Protein AF-U6MN93-F1 (afdb_monomer_lite)

Radius of gyration: 29.18 Å; chains: 1; bounding box: 51×75×76 Å

Sequence (166 aa):
MSLQAGSTQPPTLLTEADLIDKMDKGYQHVGRLCNADLSRPDLRASMERDMTLIARGVERKEDVIQRHVGTVAEVFRLLRVHIALLDEQLQRIFPPPAASDAESRVLQSNFCVCAKCGSSMDLMDTGGGAQGNSSRRGRSNARHGSADASGDPGTDRFLVSSTQQA

Structure (mmCIF, N/CA/C/O backbone):
data_AF-U6MN93-F1
#
_entry.id   AF-U6MN93-F1
#
loop_
_atom_site.group_PDB
_atom_site.id
_atom_site.type_symbol
_atom_site.label_atom_id
_atom_site.label_alt_id
_atom_site.label_comp_id
_atom_site.label_asym_id
_atom_site.label_entity_id
_atom_site.label_seq_id
_atom_site.pdbx_PDB_ins_code
_atom_site.Cartn_x
_atom_site.Cartn_y
_atom_site.Cartn_z
_atom_site.occupancy
_atom_site.B_iso_or_equiv
_atom_site.auth_seq_id
_atom_site.auth_comp_id
_atom_site.auth_asym_id
_atom_site.auth_atom_id
_atom_site.pdbx_PDB_model_num
ATOM 1 N N . MET A 1 1 ? 8.208 -41.655 -40.676 1.00 46.25 1 MET A N 1
ATOM 2 C CA . MET A 1 1 ? 8.574 -40.790 -39.534 1.00 46.25 1 MET A CA 1
ATOM 3 C C . MET A 1 1 ? 8.400 -39.347 -39.982 1.00 46.25 1 MET A C 1
ATOM 5 O O . MET A 1 1 ? 9.166 -38.906 -40.826 1.00 46.25 1 MET A O 1
ATOM 9 N N . SER A 1 2 ? 7.350 -38.654 -39.535 1.00 55.97 2 SER A N 1
ATOM 10 C CA . SER A 1 2 ? 7.134 -37.238 -39.868 1.00 55.97 2 SER A CA 1
ATOM 11 C C . SER A 1 2 ? 7.814 -36.357 -38.822 1.00 55.97 2 SER A C 1
ATOM 13 O O . SER A 1 2 ? 7.479 -36.443 -37.643 1.00 55.97 2 SER A O 1
ATOM 15 N N . LEU A 1 3 ? 8.758 -35.516 -39.246 1.00 53.84 3 LEU A N 1
ATOM 16 C CA . LEU A 1 3 ? 9.344 -34.476 -38.402 1.00 53.84 3 LEU A CA 1
ATOM 17 C C . LEU A 1 3 ? 8.314 -33.351 -38.242 1.00 53.84 3 LEU A C 1
ATOM 19 O O . LEU A 1 3 ? 8.064 -32.605 -39.187 1.00 53.84 3 LEU A O 1
ATOM 23 N N . GLN A 1 4 ? 7.679 -33.259 -37.073 1.00 65.19 4 GLN A N 1
ATOM 24 C CA . GLN A 1 4 ? 6.837 -32.110 -36.743 1.00 65.19 4 GLN A CA 1
ATOM 25 C C . GLN A 1 4 ? 7.726 -30.941 -36.324 1.00 65.19 4 GLN A C 1
ATOM 27 O O . GLN A 1 4 ? 8.485 -31.034 -35.361 1.00 65.19 4 GLN A O 1
ATOM 32 N N . ALA A 1 5 ? 7.626 -29.838 -37.061 1.00 65.56 5 ALA A N 1
ATOM 33 C CA . ALA A 1 5 ? 8.239 -28.578 -36.679 1.00 65.56 5 ALA A CA 1
ATOM 34 C C . ALA A 1 5 ? 7.483 -27.999 -35.472 1.00 65.56 5 ALA A C 1
ATOM 36 O O . ALA A 1 5 ? 6.295 -27.690 -35.568 1.00 65.56 5 ALA A O 1
ATOM 37 N N . GLY A 1 6 ? 8.162 -27.874 -34.331 1.00 68.31 6 GLY A N 1
ATOM 38 C CA . GLY A 1 6 ? 7.654 -27.131 -33.181 1.00 68.31 6 GLY A CA 1
ATOM 39 C C . GLY A 1 6 ? 7.826 -25.633 -33.413 1.00 68.31 6 GLY A C 1
ATOM 40 O O . GLY A 1 6 ? 8.910 -25.185 -33.780 1.00 68.31 6 GLY A O 1
ATOM 41 N N . SER A 1 7 ? 6.763 -24.859 -33.212 1.00 69.88 7 SER A N 1
ATOM 42 C CA . SER A 1 7 ? 6.823 -23.397 -33.196 1.00 69.88 7 SER A CA 1
ATOM 43 C C . SER A 1 7 ? 6.909 -22.913 -31.749 1.00 69.88 7 SER A C 1
ATOM 45 O O . SER A 1 7 ? 6.236 -23.454 -30.872 1.00 69.88 7 SER A O 1
ATOM 47 N N . THR A 1 8 ? 7.734 -21.899 -31.489 1.00 75.31 8 THR A N 1
ATOM 48 C CA . THR A 1 8 ? 7.758 -21.195 -30.204 1.00 75.31 8 THR A CA 1
ATOM 49 C C . THR A 1 8 ? 6.691 -20.111 -30.217 1.00 75.31 8 THR A C 1
ATOM 51 O O . THR A 1 8 ? 6.714 -19.234 -31.082 1.00 75.31 8 THR A O 1
ATOM 54 N N . GLN A 1 9 ? 5.770 -20.147 -29.259 1.00 56.69 9 GLN A N 1
ATOM 55 C CA . GLN A 1 9 ? 4.833 -19.047 -29.072 1.00 56.69 9 GLN A CA 1
ATOM 56 C C . GLN A 1 9 ? 5.497 -17.891 -28.314 1.00 56.69 9 GLN A C 1
ATOM 58 O O . GLN A 1 9 ? 6.259 -18.138 -27.374 1.00 56.69 9 GLN A O 1
ATOM 63 N N . PRO A 1 10 ? 5.215 -16.636 -28.706 1.00 65.50 10 PRO A N 1
ATOM 64 C CA . PRO A 1 10 ? 5.634 -15.481 -27.931 1.00 65.50 10 PRO A CA 1
ATOM 65 C C . PRO A 1 10 ? 4.932 -15.470 -26.563 1.00 65.50 10 PRO A C 1
ATOM 67 O O . PRO A 1 10 ? 3.845 -16.043 -26.428 1.00 65.50 10 PRO A O 1
ATOM 70 N N . PRO A 1 11 ? 5.524 -14.810 -25.551 1.00 69.38 11 PRO A N 1
ATOM 71 C CA . PRO A 1 11 ? 4.893 -14.655 -24.248 1.00 69.38 11 PRO A CA 1
ATOM 72 C C . PRO A 1 11 ? 3.509 -14.021 -24.393 1.00 69.38 11 PRO A C 1
ATOM 74 O O . PRO A 1 11 ? 3.331 -13.056 -25.139 1.00 69.38 11 PRO A O 1
ATOM 77 N N . THR A 1 12 ? 2.531 -14.556 -23.672 1.00 75.12 12 THR A N 1
ATOM 78 C CA . THR A 1 12 ? 1.190 -13.976 -23.614 1.00 75.12 12 THR A CA 1
ATOM 79 C C . THR A 1 12 ? 1.231 -12.628 -22.898 1.00 75.12 12 THR A C 1
ATOM 81 O O . THR A 1 12 ? 2.003 -12.436 -21.956 1.00 75.12 12 THR A O 1
ATOM 84 N N . LEU A 1 13 ? 0.384 -11.690 -23.330 1.00 80.38 13 LEU A N 1
ATOM 85 C CA . LEU A 1 13 ? 0.176 -10.443 -22.595 1.00 80.38 13 LEU A CA 1
ATOM 86 C C . LEU A 1 13 ? -0.321 -10.752 -21.180 1.00 80.38 13 LEU A C 1
ATOM 88 O O . LEU A 1 13 ? -1.051 -11.722 -20.973 1.00 80.38 13 LEU A O 1
ATOM 92 N N . LEU A 1 14 ? 0.096 -9.927 -20.219 1.00 77.94 14 LEU A N 1
ATOM 93 C CA . LEU A 1 14 ? -0.292 -10.100 -18.824 1.00 77.94 14 LEU A CA 1
ATOM 94 C C . LEU A 1 14 ? -1.804 -9.950 -18.685 1.00 77.94 14 LEU A C 1
ATOM 96 O O . LEU A 1 14 ? -2.376 -8.949 -19.120 1.00 77.94 14 LEU A O 1
ATOM 100 N N . THR A 1 15 ? -2.435 -10.942 -18.064 1.00 87.31 15 THR A N 1
ATOM 101 C CA . THR A 1 15 ? -3.817 -10.806 -17.610 1.00 87.31 15 THR A CA 1
ATOM 102 C C . THR A 1 15 ? -3.867 -9.914 -16.368 1.00 87.31 15 THR A C 1
ATOM 104 O O . THR A 1 15 ? -2.850 -9.678 -15.712 1.00 87.31 15 THR A O 1
ATOM 107 N N . GLU A 1 16 ? -5.054 -9.421 -16.014 1.00 83.88 16 GLU A N 1
ATOM 108 C CA . GLU A 1 16 ? -5.260 -8.666 -14.770 1.00 83.88 16 GLU A CA 1
ATOM 109 C C . GLU A 1 16 ? -4.797 -9.463 -13.538 1.00 83.88 16 GLU A C 1
ATOM 111 O O . GLU A 1 16 ? -4.117 -8.923 -12.669 1.00 83.88 16 GLU A O 1
ATOM 116 N N . ALA A 1 17 ? -5.077 -10.770 -13.508 1.00 83.62 17 ALA A N 1
ATOM 117 C CA . ALA A 1 17 ? -4.650 -11.656 -12.429 1.00 83.62 17 ALA A CA 1
ATOM 118 C C . ALA A 1 17 ? -3.119 -11.766 -12.338 1.00 83.62 17 ALA A C 1
ATOM 120 O O . ALA A 1 17 ? -2.558 -11.677 -11.246 1.00 83.62 17 ALA A O 1
ATOM 121 N N . ASP A 1 18 ? -2.437 -11.896 -13.480 1.00 82.69 18 ASP A N 1
ATOM 122 C CA . ASP A 1 18 ? -0.971 -11.957 -13.516 1.00 82.69 18 ASP A CA 1
ATOM 123 C C . ASP A 1 18 ? -0.335 -10.629 -13.091 1.00 82.69 18 ASP A C 1
ATOM 125 O O . ASP A 1 18 ? 0.744 -10.613 -12.497 1.00 82.69 18 ASP A O 1
ATOM 129 N N . LEU A 1 19 ? -0.985 -9.503 -13.404 1.00 81.44 19 LEU A N 1
ATOM 130 C CA . LEU A 1 19 ? -0.523 -8.178 -13.008 1.00 81.44 19 LEU A CA 1
ATOM 131 C C . LEU A 1 19 ? -0.633 -7.975 -11.493 1.00 81.44 19 LEU A C 1
ATOM 133 O O . LEU A 1 19 ? 0.321 -7.497 -10.879 1.00 81.44 19 LEU A O 1
ATOM 137 N N . ILE A 1 20 ? -1.762 -8.369 -10.900 1.00 82.69 20 ILE A N 1
ATOM 138 C CA . ILE A 1 20 ? -1.989 -8.291 -9.452 1.00 82.69 20 ILE A CA 1
ATOM 139 C C . ILE A 1 20 ? -0.959 -9.150 -8.706 1.00 82.69 20 ILE A C 1
ATOM 141 O O . ILE A 1 20 ? -0.252 -8.636 -7.844 1.00 82.69 20 ILE A O 1
ATOM 145 N N . ASP A 1 21 ? -0.779 -10.415 -9.098 1.00 84.06 21 ASP A N 1
ATOM 146 C CA . ASP A 1 21 ? 0.198 -11.319 -8.469 1.00 84.06 21 ASP A CA 1
ATOM 147 C C . ASP A 1 21 ? 1.640 -10.781 -8.566 1.00 84.06 21 ASP A C 1
ATOM 149 O O . ASP A 1 21 ? 2.438 -10.872 -7.626 1.00 84.06 21 ASP A O 1
ATOM 153 N N . LYS A 1 22 ? 1.981 -10.155 -9.696 1.00 81.50 22 LYS A N 1
ATOM 154 C CA . LYS A 1 22 ? 3.266 -9.475 -9.879 1.00 81.50 22 LYS A CA 1
ATOM 155 C C . LYS A 1 22 ? 3.427 -8.263 -8.963 1.00 81.50 22 LYS A C 1
ATOM 157 O O . LYS A 1 22 ? 4.496 -8.093 -8.380 1.00 81.50 22 LYS A O 1
ATOM 162 N N . MET A 1 23 ? 2.399 -7.434 -8.815 1.00 79.44 23 MET A N 1
ATOM 163 C CA . MET A 1 23 ? 2.446 -6.297 -7.896 1.00 79.44 23 MET A CA 1
ATOM 164 C C . MET A 1 23 ? 2.589 -6.756 -6.444 1.00 79.44 23 MET A C 1
ATOM 166 O O . MET A 1 23 ? 3.474 -6.258 -5.745 1.00 79.44 23 MET A O 1
ATOM 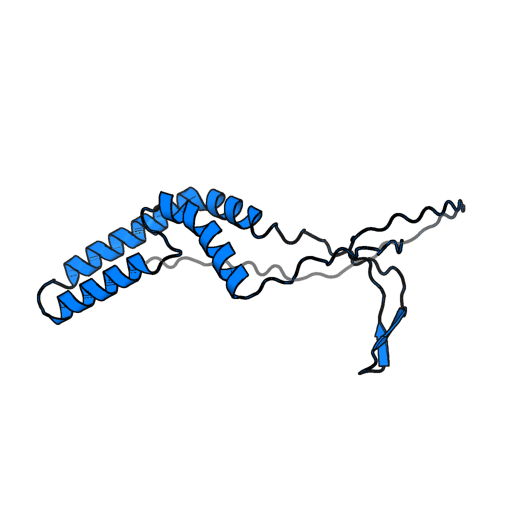170 N N . ASP A 1 24 ? 1.817 -7.753 -6.014 1.00 81.75 24 ASP A N 1
ATOM 171 C CA . ASP A 1 24 ? 1.884 -8.304 -4.657 1.00 81.75 24 ASP A CA 1
ATOM 172 C C . ASP A 1 24 ? 3.303 -8.768 -4.310 1.00 81.75 24 ASP A C 1
ATOM 174 O O . ASP A 1 24 ? 3.845 -8.423 -3.259 1.00 81.75 24 ASP A O 1
ATOM 178 N N . LYS A 1 25 ? 3.972 -9.472 -5.230 1.00 80.75 25 LYS A N 1
ATOM 179 C CA . LYS A 1 25 ? 5.371 -9.901 -5.057 1.00 80.75 25 LYS A CA 1
ATOM 180 C C . LYS A 1 25 ? 6.340 -8.730 -4.874 1.00 80.75 25 LYS A C 1
ATOM 182 O O . LYS A 1 25 ? 7.266 -8.834 -4.064 1.00 80.75 25 LYS A O 1
ATOM 187 N N . GLY A 1 26 ? 6.132 -7.628 -5.595 1.00 75.94 26 GLY A N 1
ATOM 188 C CA . GLY A 1 26 ? 6.931 -6.408 -5.452 1.00 75.94 26 GLY A CA 1
ATOM 189 C C . GLY A 1 26 ? 6.749 -5.755 -4.080 1.00 75.94 26 GLY A C 1
ATOM 190 O O . GLY A 1 26 ? 7.727 -5.421 -3.408 1.00 75.94 26 GLY A O 1
ATOM 191 N N . TYR A 1 27 ? 5.502 -5.649 -3.618 1.00 75.94 27 TYR A N 1
ATOM 192 C CA . TYR A 1 27 ? 5.171 -5.012 -2.342 1.00 75.94 27 TYR A CA 1
ATOM 193 C C . TYR A 1 27 ? 5.471 -5.882 -1.115 1.00 75.94 27 TYR A C 1
ATOM 195 O O . TYR A 1 27 ? 5.764 -5.333 -0.053 1.00 75.94 27 TYR A O 1
ATOM 203 N N . GLN A 1 28 ? 5.505 -7.213 -1.239 1.00 79.25 28 GLN A N 1
ATOM 204 C CA . GLN A 1 28 ? 5.815 -8.129 -0.130 1.00 79.25 28 GLN A CA 1
ATOM 205 C C . GLN A 1 28 ? 7.175 -7.861 0.532 1.00 79.25 28 GLN A C 1
ATOM 207 O O . GLN A 1 28 ? 7.307 -8.003 1.749 1.00 79.25 28 GLN A O 1
ATOM 212 N N . HIS A 1 29 ? 8.204 -7.484 -0.235 1.00 73.69 29 HIS A N 1
ATOM 213 C CA . HIS A 1 29 ? 9.530 -7.199 0.334 1.00 73.69 29 HIS A CA 1
ATOM 214 C C . HIS A 1 29 ? 9.511 -5.951 1.219 1.00 73.69 29 HIS A C 1
ATOM 216 O O . HIS A 1 29 ? 10.095 -5.941 2.302 1.00 73.69 29 HIS A O 1
ATOM 222 N N . VAL A 1 30 ? 8.776 -4.926 0.795 1.00 69.31 30 VAL A N 1
ATOM 223 C CA . VAL A 1 30 ? 8.600 -3.686 1.556 1.00 69.31 30 VAL A CA 1
ATOM 224 C C . VAL A 1 30 ? 7.648 -3.890 2.732 1.00 69.31 30 VAL A C 1
ATOM 226 O O . VAL A 1 30 ? 7.886 -3.354 3.814 1.00 69.31 30 VAL A O 1
ATOM 229 N N . GLY A 1 31 ? 6.635 -4.743 2.566 1.00 74.62 31 GLY A N 1
ATOM 230 C CA . GLY A 1 31 ? 5.712 -5.131 3.627 1.00 74.62 31 GLY A CA 1
ATOM 231 C C . GLY A 1 31 ? 6.406 -5.759 4.839 1.00 74.62 31 GLY A C 1
ATOM 232 O O . GLY A 1 31 ? 6.062 -5.456 5.982 1.00 74.62 31 GLY A O 1
ATOM 233 N N . ARG A 1 32 ? 7.457 -6.562 4.608 1.00 75.62 32 ARG A N 1
ATOM 234 C CA . ARG A 1 32 ? 8.294 -7.126 5.686 1.00 75.62 32 ARG A CA 1
ATOM 235 C C . ARG A 1 32 ? 9.088 -6.062 6.442 1.00 75.62 32 ARG A C 1
ATOM 237 O O . ARG A 1 32 ? 9.237 -6.178 7.652 1.00 75.62 32 ARG A O 1
ATOM 244 N N . LEU A 1 33 ? 9.587 -5.037 5.751 1.00 73.88 33 LEU A N 1
ATOM 245 C CA . LEU A 1 33 ? 10.343 -3.942 6.373 1.00 73.88 33 LEU A CA 1
ATOM 246 C C . LEU A 1 33 ? 9.442 -3.045 7.222 1.00 73.88 33 LEU A C 1
ATOM 248 O O . LEU A 1 33 ? 9.846 -2.603 8.291 1.00 73.88 33 LEU A O 1
ATOM 252 N N . CYS A 1 34 ? 8.215 -2.808 6.758 1.00 68.31 34 CYS A N 1
ATOM 253 C CA . CYS A 1 34 ? 7.254 -1.925 7.417 1.00 68.31 34 CYS A CA 1
ATOM 254 C C . CYS A 1 34 ? 6.453 -2.615 8.533 1.00 68.31 34 CYS A C 1
ATOM 256 O O . CYS A 1 34 ? 5.578 -1.988 9.126 1.00 68.31 34 CYS A O 1
ATOM 258 N N . ASN A 1 35 ? 6.714 -3.907 8.783 1.00 71.19 35 ASN A N 1
ATOM 259 C CA . ASN A 1 35 ? 5.943 -4.778 9.677 1.00 71.19 35 ASN A CA 1
ATOM 260 C C . ASN A 1 35 ? 4.418 -4.705 9.429 1.00 71.19 35 ASN A C 1
ATOM 262 O O . ASN A 1 35 ? 3.605 -4.897 10.334 1.00 71.19 35 ASN A O 1
ATOM 266 N N . ALA A 1 36 ? 4.051 -4.392 8.187 1.00 71.31 36 ALA A N 1
ATOM 267 C CA . ALA A 1 36 ? 2.701 -4.225 7.686 1.00 71.31 36 ALA A CA 1
ATOM 268 C C . ALA A 1 36 ? 2.753 -4.522 6.188 1.00 71.31 36 ALA A C 1
ATOM 270 O O . ALA A 1 36 ? 3.355 -3.770 5.420 1.00 71.31 36 ALA A O 1
ATOM 271 N N . ASP A 1 37 ? 2.154 -5.636 5.778 1.00 75.94 37 ASP A N 1
ATOM 272 C CA . ASP A 1 37 ? 2.077 -5.987 4.367 1.00 75.94 37 ASP A CA 1
ATOM 273 C C . ASP A 1 37 ? 1.049 -5.094 3.667 1.00 75.94 37 ASP A C 1
ATOM 275 O O . ASP A 1 37 ? -0.156 -5.279 3.820 1.00 75.94 37 ASP A O 1
ATOM 279 N N . LEU A 1 38 ? 1.540 -4.107 2.915 1.00 76.06 38 LEU A N 1
ATOM 280 C CA . LEU A 1 38 ? 0.701 -3.142 2.203 1.00 76.06 38 LEU A CA 1
ATOM 281 C C . LEU A 1 38 ? -0.004 -3.738 0.980 1.00 76.06 38 LEU A C 1
ATOM 283 O O . LEU A 1 38 ? -0.919 -3.105 0.460 1.00 76.06 38 LEU A O 1
ATOM 287 N N . SER A 1 39 ? 0.390 -4.937 0.536 1.00 78.06 39 SER A N 1
ATOM 288 C CA . SER A 1 39 ? -0.339 -5.677 -0.503 1.00 78.06 39 SER A CA 1
ATOM 289 C C . SER A 1 39 ? -1.569 -6.402 0.047 1.00 78.06 39 SER A C 1
ATOM 291 O O . SER A 1 39 ? -2.475 -6.764 -0.700 1.00 78.06 39 SER A O 1
ATOM 293 N N . ARG A 1 40 ? -1.640 -6.591 1.371 1.00 81.88 40 ARG A N 1
ATOM 294 C CA . ARG A 1 40 ? -2.716 -7.331 2.028 1.00 81.88 40 ARG A CA 1
ATOM 295 C C . ARG A 1 40 ? -3.675 -6.392 2.756 1.00 81.88 40 ARG A C 1
ATOM 297 O O . ARG A 1 40 ? -3.268 -5.379 3.325 1.00 81.88 40 ARG A O 1
ATOM 304 N N . PRO A 1 41 ? -4.963 -6.752 2.846 1.00 85.38 41 PRO A N 1
ATOM 305 C CA . PRO A 1 41 ? -5.958 -5.936 3.533 1.00 85.38 41 PRO A CA 1
ATOM 306 C C . PRO A 1 41 ? -5.875 -6.023 5.068 1.00 85.38 41 PRO A C 1
ATOM 308 O O . PRO A 1 41 ? -6.748 -5.489 5.745 1.00 85.38 41 PRO A O 1
ATOM 311 N N . ASP A 1 42 ? -4.863 -6.673 5.650 1.00 87.56 42 ASP A N 1
ATOM 312 C CA . ASP A 1 42 ? -4.817 -7.011 7.081 1.00 87.56 42 ASP A CA 1
ATOM 313 C C . ASP A 1 42 ? -4.844 -5.766 7.988 1.00 87.56 42 ASP A C 1
ATOM 315 O O . ASP A 1 42 ? -5.590 -5.716 8.972 1.00 87.56 42 ASP A O 1
ATOM 319 N N . LEU A 1 43 ? -4.095 -4.717 7.623 1.00 89.00 43 LEU A N 1
ATOM 320 C CA . LEU A 1 43 ? -4.109 -3.442 8.349 1.00 89.00 43 LEU A CA 1
ATOM 321 C C . LEU A 1 43 ? -5.502 -2.797 8.308 1.00 89.00 43 LEU A C 1
ATOM 323 O O . LEU A 1 43 ? -6.008 -2.325 9.328 1.00 89.00 43 LEU A O 1
ATOM 327 N N . ARG A 1 44 ? -6.149 -2.829 7.139 1.00 92.31 44 ARG A N 1
ATOM 328 C CA . ARG A 1 44 ? -7.496 -2.287 6.948 1.00 92.31 44 ARG A CA 1
ATOM 329 C C . ARG A 1 44 ? -8.539 -3.086 7.731 1.00 92.31 44 ARG A C 1
ATOM 331 O O . ARG A 1 44 ? -9.360 -2.490 8.422 1.00 92.31 44 ARG A O 1
ATOM 338 N N . ALA A 1 45 ? -8.456 -4.412 7.705 1.00 92.81 45 ALA A N 1
ATOM 339 C CA . ALA A 1 45 ? -9.318 -5.289 8.487 1.00 92.81 45 ALA A CA 1
ATOM 340 C C . ALA A 1 45 ? -9.145 -5.062 9.999 1.00 92.81 45 ALA A C 1
ATOM 342 O O . ALA A 1 45 ? -10.103 -5.168 10.764 1.00 92.81 45 ALA A O 1
ATOM 343 N N . SER A 1 46 ? -7.937 -4.721 10.465 1.00 92.38 46 SER A N 1
ATOM 344 C CA . SER A 1 46 ? -7.731 -4.301 11.855 1.00 92.38 46 SER A CA 1
ATOM 345 C C . SER A 1 46 ? -8.471 -3.007 12.183 1.00 92.38 46 SER A C 1
ATOM 347 O O . SER A 1 46 ? -9.176 -2.966 13.185 1.00 92.38 46 SER A O 1
ATOM 349 N N . MET A 1 47 ? -8.369 -1.987 11.328 1.00 95.38 47 MET A N 1
ATOM 350 C CA . MET A 1 47 ? -9.081 -0.719 11.526 1.00 95.38 47 MET A CA 1
ATOM 351 C C . MET A 1 47 ? -10.599 -0.918 11.565 1.00 95.38 47 MET A C 1
ATOM 353 O O . MET A 1 47 ? -11.279 -0.364 12.422 1.00 95.38 47 MET A O 1
ATOM 357 N N . GLU A 1 48 ? -11.145 -1.742 10.671 1.00 95.88 48 GLU A N 1
ATOM 358 C CA . GLU A 1 48 ? -12.585 -2.027 10.612 1.00 95.88 48 GLU A CA 1
ATOM 359 C C . GLU A 1 48 ? -13.093 -2.783 11.851 1.00 95.88 48 GLU A C 1
ATOM 361 O O . GLU A 1 48 ? -14.189 -2.507 12.356 1.00 95.88 48 GLU A O 1
ATOM 366 N N . ARG A 1 49 ? -12.278 -3.693 12.401 1.00 96.94 49 ARG A N 1
ATOM 367 C CA . ARG A 1 49 ? -12.567 -4.340 13.689 1.00 96.94 49 ARG A CA 1
ATOM 368 C C . ARG A 1 49 ? -12.595 -3.325 14.829 1.00 96.94 49 ARG A C 1
ATOM 370 O O . ARG A 1 49 ? -13.558 -3.323 15.595 1.00 96.94 49 ARG A O 1
ATOM 377 N N . ASP A 1 50 ? -11.618 -2.428 14.899 1.00 97.31 50 ASP A N 1
ATOM 378 C CA . ASP A 1 50 ? -11.555 -1.407 15.951 1.00 97.31 50 ASP A CA 1
ATOM 379 C C . ASP A 1 50 ? -12.727 -0.412 15.832 1.00 97.31 50 ASP A C 1
ATOM 381 O O . ASP A 1 50 ? -13.330 -0.041 16.840 1.00 97.31 50 ASP A O 1
ATOM 385 N N . MET A 1 51 ? -13.169 -0.073 14.612 1.00 97.62 51 MET A N 1
ATOM 386 C CA . MET A 1 51 ? -14.400 0.712 14.402 1.00 97.62 51 MET A CA 1
ATOM 387 C C . MET A 1 51 ? -15.640 0.014 14.969 1.00 97.62 51 MET A C 1
ATOM 389 O O . MET A 1 51 ? -16.515 0.661 15.549 1.00 97.62 51 MET A O 1
ATOM 393 N N . THR A 1 52 ? -15.707 -1.313 14.858 1.00 97.50 52 THR A N 1
ATOM 394 C CA . THR A 1 52 ? -16.792 -2.102 15.456 1.00 97.50 52 THR A CA 1
ATOM 395 C C . THR A 1 52 ? -16.750 -2.045 16.987 1.00 97.50 52 THR A C 1
ATOM 397 O O . THR A 1 52 ? -17.801 -1.996 17.627 1.00 97.50 52 THR A O 1
ATOM 400 N N . LEU A 1 53 ? -15.559 -2.017 17.594 1.00 97.44 53 LEU A N 1
ATOM 401 C CA . LEU A 1 53 ? -15.400 -1.882 19.046 1.00 97.44 53 LEU A CA 1
ATOM 402 C C . LEU A 1 53 ? -15.813 -0.494 19.547 1.00 97.44 53 LEU A C 1
ATOM 404 O O . LEU A 1 53 ? -16.478 -0.406 20.581 1.00 97.44 53 LEU A O 1
ATOM 408 N N . ILE A 1 54 ? -15.511 0.569 18.794 1.00 97.94 54 ILE A N 1
ATOM 409 C CA . ILE A 1 54 ? -16.011 1.923 19.085 1.00 97.94 54 ILE A CA 1
ATOM 410 C C . ILE A 1 54 ? -17.540 1.944 19.040 1.00 97.94 54 ILE A C 1
ATOM 412 O O . ILE A 1 54 ? -18.176 2.435 19.969 1.00 97.94 54 ILE A O 1
ATOM 416 N N . ALA A 1 55 ? -18.148 1.380 17.990 1.00 97.44 55 ALA A N 1
ATOM 417 C CA . ALA A 1 55 ? -19.605 1.356 17.839 1.00 97.44 55 ALA A CA 1
ATOM 418 C C . ALA A 1 55 ? -20.313 0.603 18.982 1.00 97.44 55 ALA A C 1
ATOM 420 O O . ALA A 1 55 ? -21.453 0.912 19.319 1.00 97.44 55 ALA A O 1
ATOM 421 N N . ARG A 1 56 ? -19.630 -0.368 19.601 1.00 97.62 56 ARG A N 1
ATOM 422 C CA . ARG A 1 56 ? -20.109 -1.108 20.780 1.00 97.62 56 ARG A CA 1
ATOM 423 C C . ARG A 1 56 ? -19.830 -0.396 22.110 1.00 97.62 56 ARG A C 1
ATOM 425 O O . ARG A 1 56 ? -20.218 -0.916 23.150 1.00 97.62 56 ARG A O 1
ATOM 432 N N . GLY A 1 57 ? -19.144 0.747 22.093 1.00 97.00 57 GLY A N 1
ATOM 433 C CA . GLY A 1 57 ? -18.724 1.473 23.293 1.00 97.00 57 GLY A CA 1
ATOM 434 C C . GLY A 1 57 ? -17.606 0.785 24.084 1.00 97.00 57 GLY A C 1
ATOM 435 O O . GLY A 1 57 ? -17.427 1.090 25.258 1.00 97.00 57 GLY A O 1
ATOM 436 N N . VAL A 1 58 ? -16.879 -0.156 23.467 1.00 98.06 58 VAL A N 1
ATOM 437 C CA . VAL A 1 58 ? -15.804 -0.928 24.116 1.00 98.06 58 VAL A CA 1
ATOM 438 C C . VAL A 1 58 ? -14.478 -0.169 24.090 1.00 98.06 58 VAL A C 1
ATOM 440 O O . VAL A 1 58 ? -13.769 -0.150 25.092 1.00 98.06 58 VAL A O 1
ATOM 443 N N . GLU A 1 59 ? -14.145 0.471 22.967 1.00 97.44 59 GLU A N 1
ATOM 444 C CA . GLU A 1 59 ? -12.938 1.297 22.834 1.00 97.44 59 GLU A CA 1
ATOM 445 C C . GLU A 1 59 ? -13.283 2.776 22.647 1.00 97.44 59 GLU A C 1
ATOM 447 O O . GLU A 1 59 ? -14.299 3.126 22.039 1.00 97.44 59 GLU A O 1
ATOM 452 N N . ARG A 1 60 ? -12.410 3.663 23.144 1.00 98.12 60 ARG A N 1
ATOM 453 C CA . ARG A 1 60 ? -12.528 5.101 22.884 1.00 98.12 60 ARG A CA 1
ATOM 454 C C . ARG A 1 60 ? -11.947 5.429 21.516 1.00 98.12 60 ARG A C 1
ATOM 456 O O . ARG A 1 60 ? -10.880 4.942 21.142 1.00 98.12 60 ARG A O 1
ATOM 463 N N . LYS A 1 61 ? -12.619 6.330 20.803 1.00 97.19 61 LYS A N 1
ATOM 464 C CA . LYS A 1 61 ? -12.189 6.823 19.490 1.00 97.19 61 LYS A CA 1
ATOM 465 C C . LYS A 1 61 ? -10.754 7.355 19.517 1.00 97.19 61 LYS A C 1
ATOM 467 O O . LYS A 1 61 ? -9.993 7.093 18.591 1.00 97.19 61 LYS A O 1
ATOM 472 N N . GLU A 1 62 ? -10.389 8.096 20.558 1.00 98.00 62 GLU A N 1
ATOM 473 C CA . GLU A 1 62 ? -9.079 8.739 20.677 1.00 98.00 62 GLU A CA 1
ATOM 474 C C . GLU A 1 62 ? -7.946 7.708 20.724 1.00 98.00 62 GLU A C 1
ATOM 476 O O . GLU A 1 62 ? -6.934 7.896 20.050 1.00 98.00 62 GLU A O 1
ATOM 481 N N . ASP A 1 63 ? -8.142 6.596 21.441 1.00 97.62 63 ASP A N 1
ATOM 482 C CA . ASP A 1 63 ? -7.145 5.524 21.552 1.00 97.62 63 ASP A CA 1
ATOM 483 C C . ASP A 1 63 ? -6.940 4.827 20.201 1.00 97.62 63 ASP A C 1
ATOM 485 O O . ASP A 1 63 ? -5.808 4.615 19.760 1.00 97.62 63 ASP A O 1
ATOM 489 N N . VAL A 1 64 ? -8.041 4.531 19.503 1.00 97.31 64 VAL A N 1
ATOM 490 C CA . VAL A 1 64 ? -8.018 3.896 18.178 1.00 97.31 64 VAL A CA 1
ATOM 491 C C . VAL A 1 64 ? -7.333 4.793 17.145 1.00 97.31 64 VAL A C 1
ATOM 493 O O . VAL A 1 64 ? -6.498 4.329 16.366 1.00 97.31 64 VAL A O 1
ATOM 496 N N . ILE A 1 65 ? -7.636 6.096 17.153 1.00 97.00 65 ILE A N 1
ATOM 497 C CA . ILE A 1 65 ? -6.993 7.061 16.254 1.00 97.00 65 ILE A CA 1
ATOM 498 C C . ILE A 1 65 ? -5.496 7.133 16.535 1.00 97.00 65 ILE A C 1
ATOM 500 O O . ILE A 1 65 ? -4.710 7.011 15.599 1.00 97.00 65 ILE A O 1
ATOM 504 N N . GLN A 1 66 ? -5.087 7.305 17.794 1.00 97.25 66 GLN A N 1
ATOM 505 C CA . GLN A 1 66 ? -3.667 7.391 18.141 1.00 97.25 66 GLN A CA 1
ATOM 506 C C . GLN A 1 66 ? -2.900 6.138 17.700 1.00 97.25 66 GLN A C 1
ATOM 508 O O . GLN A 1 66 ? -1.832 6.250 17.096 1.00 97.25 66 GLN A O 1
ATOM 513 N N . ARG A 1 67 ? -3.479 4.951 17.913 1.00 95.25 67 ARG A N 1
ATOM 514 C CA . ARG A 1 67 ? -2.909 3.666 17.488 1.00 95.25 67 ARG A CA 1
ATOM 515 C C . ARG A 1 67 ? -2.711 3.588 15.974 1.00 95.25 67 ARG A C 1
ATOM 517 O O . ARG A 1 67 ? -1.617 3.270 15.502 1.00 95.25 67 ARG A O 1
ATOM 524 N N . HIS A 1 68 ? -3.757 3.869 15.198 1.00 94.88 68 HIS A N 1
ATOM 525 C CA . HIS A 1 68 ? -3.705 3.714 13.744 1.00 94.88 68 HIS A CA 1
ATOM 526 C C . HIS A 1 68 ? -2.922 4.821 13.049 1.00 94.88 68 HIS A C 1
ATOM 528 O O . HIS A 1 68 ? -2.178 4.526 12.119 1.00 94.88 68 HIS A O 1
ATOM 534 N N . VAL A 1 69 ? -3.017 6.066 13.521 1.00 95.81 69 VAL A N 1
ATOM 535 C CA . VAL A 1 69 ? -2.164 7.155 13.031 1.00 95.81 69 VAL A CA 1
ATOM 536 C C . VAL A 1 69 ? -0.700 6.833 13.311 1.00 95.81 69 VAL A C 1
ATOM 538 O O . VAL A 1 69 ? 0.117 6.967 12.407 1.00 95.81 69 VAL A O 1
ATOM 541 N N . GLY A 1 70 ? -0.372 6.335 14.508 1.00 94.00 70 GLY A N 1
ATOM 542 C CA . GLY A 1 70 ? 0.984 5.890 14.838 1.00 94.00 70 GLY A CA 1
ATOM 543 C C . GLY A 1 70 ? 1.475 4.773 13.916 1.00 94.00 70 GLY A C 1
ATOM 544 O O . GLY A 1 70 ? 2.577 4.851 13.380 1.00 94.00 70 GLY A O 1
ATOM 545 N N . THR A 1 71 ? 0.626 3.775 13.659 1.00 91.56 71 THR A N 1
ATOM 546 C CA . THR A 1 71 ? 0.949 2.659 12.756 1.00 91.56 71 THR A CA 1
ATOM 547 C C . THR A 1 71 ? 1.211 3.150 11.331 1.00 91.56 71 THR A C 1
ATOM 549 O O . THR A 1 71 ? 2.239 2.829 10.745 1.00 91.56 71 THR A O 1
ATOM 552 N N . VAL A 1 72 ? 0.312 3.963 10.769 1.00 91.81 72 VAL A N 1
ATOM 553 C CA . VAL A 1 72 ? 0.446 4.473 9.394 1.00 91.81 72 VAL A CA 1
ATOM 554 C C . VAL A 1 72 ? 1.625 5.442 9.269 1.00 91.81 72 VAL A C 1
ATOM 556 O O . VAL A 1 72 ? 2.331 5.411 8.264 1.00 91.81 72 VAL A O 1
ATOM 559 N N . ALA A 1 73 ? 1.882 6.268 10.286 1.00 93.50 73 ALA A N 1
ATOM 560 C CA . ALA A 1 73 ? 3.043 7.152 10.313 1.00 93.50 73 ALA A CA 1
ATOM 561 C C . ALA A 1 73 ? 4.358 6.362 10.287 1.00 93.50 73 ALA A C 1
ATOM 563 O O . ALA A 1 73 ? 5.273 6.725 9.548 1.00 93.50 73 ALA A O 1
ATOM 564 N N . GLU A 1 74 ? 4.440 5.265 11.041 1.00 90.56 74 GLU A N 1
ATOM 565 C CA . GLU A 1 74 ? 5.628 4.412 11.063 1.00 90.56 74 GLU A CA 1
ATOM 566 C C . GLU A 1 74 ? 5.833 3.678 9.735 1.00 90.56 74 GLU A C 1
ATOM 568 O O . GLU A 1 74 ? 6.932 3.698 9.179 1.00 90.56 74 GLU A O 1
ATOM 573 N N . VAL A 1 75 ? 4.760 3.121 9.168 1.00 89.25 75 VAL A N 1
ATOM 574 C CA . VAL A 1 75 ? 4.775 2.539 7.818 1.00 89.25 75 VAL A CA 1
ATOM 575 C C . VAL A 1 75 ? 5.286 3.556 6.799 1.00 89.25 75 VAL A C 1
ATOM 577 O O . VAL A 1 75 ? 6.184 3.253 6.016 1.00 89.25 75 VAL A O 1
ATOM 580 N N . PHE A 1 76 ? 4.754 4.779 6.817 1.00 90.25 76 PHE A N 1
ATOM 581 C CA . PHE A 1 76 ? 5.170 5.837 5.901 1.00 90.25 76 PHE A CA 1
ATOM 582 C C . PHE A 1 76 ? 6.644 6.210 6.086 1.00 90.25 76 PHE A C 1
ATOM 584 O O . PHE A 1 76 ? 7.375 6.376 5.107 1.00 90.25 76 PHE A O 1
ATOM 591 N N . ARG A 1 77 ? 7.105 6.313 7.336 1.00 91.56 77 ARG A N 1
ATOM 592 C CA . ARG A 1 77 ? 8.507 6.589 7.657 1.00 91.56 77 ARG A CA 1
ATOM 593 C C . ARG A 1 77 ? 9.426 5.508 7.085 1.00 91.56 77 ARG A C 1
ATOM 595 O O . ARG A 1 77 ? 10.406 5.844 6.423 1.00 91.56 77 ARG A O 1
ATOM 602 N N . LEU A 1 78 ? 9.102 4.235 7.306 1.00 88.38 78 LEU A N 1
ATOM 603 C CA . LEU A 1 78 ? 9.875 3.093 6.810 1.00 88.38 78 LEU A CA 1
ATOM 604 C C . LEU A 1 78 ? 9.870 3.032 5.280 1.00 88.38 78 LEU A C 1
ATOM 606 O O . LEU A 1 78 ? 10.926 2.873 4.671 1.00 88.38 78 LEU A O 1
ATOM 610 N N . LEU A 1 79 ? 8.718 3.268 4.652 1.00 86.62 79 LEU A N 1
ATOM 611 C CA . LEU A 1 79 ? 8.604 3.328 3.198 1.00 86.62 79 LEU A CA 1
ATOM 612 C C . LEU A 1 79 ? 9.505 4.416 2.603 1.00 86.62 79 LEU A C 1
ATOM 614 O O . LEU A 1 79 ? 10.212 4.163 1.633 1.00 86.62 79 LEU A O 1
ATOM 618 N N . ARG A 1 80 ? 9.539 5.611 3.205 1.00 90.31 80 ARG A N 1
ATOM 619 C CA . ARG A 1 80 ? 10.416 6.699 2.745 1.00 90.31 80 ARG A CA 1
ATOM 620 C C . ARG A 1 80 ? 11.898 6.355 2.851 1.00 90.31 80 ARG A C 1
ATOM 622 O O . ARG A 1 80 ? 12.659 6.739 1.970 1.00 90.31 80 ARG A O 1
ATOM 629 N N . VAL A 1 81 ? 12.305 5.655 3.908 1.00 90.38 81 VAL A N 1
ATOM 630 C CA . VAL A 1 81 ? 13.696 5.200 4.081 1.00 90.38 81 VAL A CA 1
ATOM 631 C C . VAL A 1 81 ? 14.066 4.151 3.028 1.00 90.38 81 VAL A C 1
ATOM 633 O O . VAL A 1 81 ? 15.198 4.129 2.552 1.00 90.38 81 VAL A O 1
ATOM 636 N N . HIS A 1 82 ? 13.112 3.306 2.637 1.00 86.81 82 HIS A N 1
ATOM 637 C CA . HIS A 1 82 ? 13.347 2.146 1.780 1.00 86.81 82 HIS A CA 1
ATOM 638 C C . HIS A 1 82 ? 12.793 2.284 0.355 1.00 86.81 82 HIS A C 1
ATOM 640 O O . HIS A 1 82 ? 12.725 1.289 -0.363 1.00 86.81 82 HIS A O 1
ATOM 646 N N . ILE A 1 83 ? 12.434 3.491 -0.094 1.00 88.19 83 ILE A N 1
ATOM 647 C CA . ILE A 1 83 ? 11.795 3.692 -1.405 1.00 88.19 83 ILE A CA 1
ATOM 648 C C . ILE A 1 83 ? 12.669 3.212 -2.572 1.00 88.19 83 ILE A C 1
ATOM 650 O O . ILE A 1 83 ? 12.165 2.591 -3.497 1.00 88.19 83 ILE A O 1
ATOM 654 N N . ALA A 1 84 ? 13.9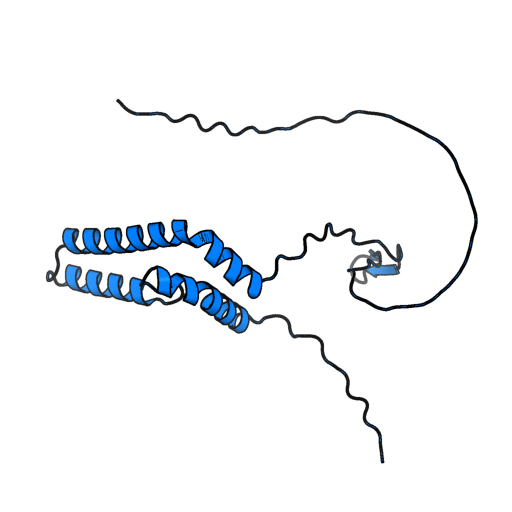91 3.360 -2.467 1.00 89.62 84 ALA A N 1
ATOM 655 C CA . ALA A 1 84 ? 14.917 2.839 -3.471 1.00 89.62 84 ALA A CA 1
ATOM 656 C C . ALA A 1 84 ? 14.878 1.301 -3.583 1.00 89.62 84 ALA A C 1
ATOM 658 O O . ALA A 1 84 ? 15.041 0.759 -4.672 1.00 89.62 84 ALA A O 1
ATOM 659 N N . LEU A 1 85 ? 14.629 0.587 -2.476 1.00 85.88 85 LEU A N 1
ATOM 660 C CA . LEU A 1 85 ? 14.457 -0.870 -2.501 1.00 85.88 85 LEU A CA 1
ATOM 661 C C . LEU A 1 85 ? 13.136 -1.257 -3.169 1.00 85.88 85 LEU A C 1
ATOM 663 O O . LEU A 1 85 ? 13.095 -2.261 -3.877 1.00 85.88 85 LEU A O 1
ATOM 667 N N . LEU A 1 86 ? 12.071 -0.473 -2.951 1.00 83.31 86 LEU A N 1
ATOM 668 C CA . LEU A 1 86 ? 10.799 -0.662 -3.651 1.00 83.31 86 LEU A CA 1
ATOM 669 C C . LEU A 1 86 ? 11.001 -0.512 -5.160 1.00 83.31 86 LEU A C 1
ATOM 671 O O . LEU A 1 86 ? 10.591 -1.395 -5.910 1.00 83.31 86 LEU A O 1
ATOM 675 N N . ASP A 1 87 ? 11.673 0.558 -5.586 1.00 86.00 87 ASP A N 1
ATOM 676 C CA . ASP A 1 87 ? 11.967 0.812 -6.996 1.00 86.00 87 ASP A CA 1
ATOM 677 C C . ASP A 1 87 ? 12.784 -0.332 -7.607 1.00 86.00 87 ASP A C 1
ATOM 679 O O . ASP A 1 87 ? 12.434 -0.830 -8.673 1.00 86.00 87 ASP A O 1
ATOM 683 N N . GLU A 1 88 ? 13.816 -0.821 -6.912 1.00 87.12 88 GLU A N 1
ATOM 684 C CA . GLU A 1 88 ? 14.613 -1.967 -7.363 1.00 87.12 88 GLU A CA 1
ATOM 685 C C . GLU A 1 88 ? 13.761 -3.238 -7.528 1.00 87.12 88 GLU A C 1
ATOM 687 O O . GLU A 1 88 ? 13.890 -3.953 -8.525 1.00 87.12 88 GLU A O 1
ATOM 692 N N . GLN A 1 89 ? 12.873 -3.538 -6.571 1.00 83.94 89 GLN A N 1
ATOM 693 C CA . GLN A 1 89 ? 12.008 -4.718 -6.671 1.00 83.94 89 GLN A CA 1
ATOM 694 C C . GLN A 1 89 ? 10.979 -4.574 -7.793 1.00 83.94 89 GLN A C 1
ATOM 696 O O . GLN A 1 89 ? 10.758 -5.526 -8.541 1.00 83.94 89 GLN A O 1
ATOM 701 N N . LEU A 1 90 ? 10.382 -3.391 -7.951 1.00 83.25 90 LEU A N 1
ATOM 702 C CA . LEU A 1 90 ? 9.431 -3.127 -9.026 1.00 83.25 90 LEU A CA 1
ATOM 703 C C . LEU A 1 90 ? 10.109 -3.181 -10.394 1.00 83.25 90 LEU A C 1
ATOM 705 O O . LEU A 1 90 ? 9.550 -3.789 -11.299 1.00 83.25 90 LEU A O 1
ATOM 709 N N . GLN A 1 91 ? 11.333 -2.668 -10.534 1.00 86.12 91 GLN A N 1
ATOM 710 C CA . GLN A 1 91 ? 12.107 -2.736 -11.778 1.00 86.12 91 GLN A CA 1
ATOM 711 C C . GLN A 1 91 ? 12.436 -4.169 -12.215 1.00 86.12 91 GLN A C 1
ATOM 713 O O . GLN A 1 91 ? 12.591 -4.435 -13.401 1.00 86.12 91 GLN A O 1
ATOM 718 N N . ARG A 1 92 ? 12.531 -5.132 -11.294 1.00 83.06 92 ARG A N 1
ATOM 719 C CA . ARG A 1 92 ? 12.727 -6.548 -11.665 1.00 83.06 92 ARG A CA 1
ATOM 720 C C . ARG A 1 92 ? 11.486 -7.167 -12.301 1.00 83.06 92 ARG A C 1
ATOM 722 O O . ARG A 1 92 ? 11.594 -8.091 -13.103 1.00 83.06 92 ARG A O 1
ATOM 729 N N . ILE A 1 93 ? 10.313 -6.687 -11.906 1.00 80.75 93 ILE A N 1
ATOM 730 C CA . ILE A 1 93 ? 9.010 -7.213 -12.324 1.00 80.75 93 ILE A CA 1
ATOM 731 C C . ILE A 1 93 ? 8.512 -6.466 -13.564 1.00 80.75 93 ILE A C 1
ATOM 733 O O . ILE A 1 93 ? 7.995 -7.072 -14.507 1.00 80.75 93 ILE A O 1
ATOM 737 N N . PHE A 1 94 ? 8.724 -5.156 -13.548 1.00 80.94 94 PHE A N 1
ATOM 738 C CA . PHE A 1 94 ? 8.462 -4.190 -14.594 1.00 80.94 94 PHE A CA 1
ATOM 739 C C . PHE A 1 94 ? 9.802 -3.536 -14.927 1.00 80.94 94 PHE A C 1
ATOM 741 O O . PHE A 1 94 ? 10.085 -2.451 -14.411 1.00 80.94 94 PHE A O 1
ATOM 748 N N . PRO A 1 95 ? 10.662 -4.192 -15.737 1.00 72.69 95 PRO A N 1
ATOM 749 C CA . PRO A 1 95 ? 11.845 -3.521 -16.257 1.00 72.69 95 PRO A CA 1
ATOM 750 C C . PRO A 1 95 ? 11.404 -2.168 -16.793 1.00 72.69 95 PRO A C 1
ATOM 752 O O . PRO A 1 95 ? 10.308 -2.105 -17.372 1.00 72.69 95 PRO A O 1
ATOM 755 N N . PRO A 1 96 ? 12.200 -1.100 -16.569 1.00 67.06 96 PRO A N 1
ATOM 756 C CA . PRO A 1 96 ? 11.892 0.189 -17.151 1.00 67.06 96 PRO A CA 1
ATOM 757 C C . PRO A 1 96 ? 11.486 -0.095 -18.592 1.00 67.06 96 PRO A C 1
ATOM 759 O O . PRO A 1 96 ? 12.234 -0.834 -19.256 1.00 67.06 96 PRO A O 1
ATOM 762 N N . PRO A 1 97 ? 10.315 0.385 -19.071 1.00 60.31 97 PRO A N 1
ATOM 763 C CA . PRO A 1 97 ? 10.139 0.445 -20.510 1.00 60.31 97 PRO A CA 1
ATOM 764 C C . PRO A 1 97 ? 11.428 1.105 -20.940 1.00 60.31 97 PRO A C 1
ATOM 766 O O . PRO A 1 97 ? 11.779 2.139 -20.352 1.00 60.31 97 PRO A O 1
ATOM 769 N N . ALA A 1 98 ? 12.230 0.408 -21.757 1.00 54.06 98 ALA A N 1
ATOM 770 C CA . ALA A 1 98 ? 13.510 0.951 -22.152 1.00 54.06 98 ALA A CA 1
ATOM 771 C C . ALA A 1 98 ? 13.219 2.416 -22.453 1.00 54.06 98 ALA A C 1
ATOM 773 O O . ALA A 1 98 ? 12.170 2.720 -23.039 1.00 54.06 98 ALA A O 1
ATOM 774 N N . ALA A 1 99 ? 14.071 3.333 -22.018 1.00 46.59 99 ALA A N 1
ATOM 775 C CA . ALA A 1 99 ? 14.129 4.585 -22.732 1.00 46.59 99 ALA A CA 1
ATOM 776 C C . ALA A 1 99 ? 14.592 4.223 -24.157 1.00 46.59 99 ALA A C 1
ATOM 778 O O . ALA A 1 99 ? 15.694 4.544 -24.571 1.00 46.59 99 ALA A O 1
ATOM 779 N N . SER A 1 100 ? 13.770 3.498 -24.922 1.00 47.22 100 SER A N 1
ATOM 780 C CA . SER A 1 100 ? 13.451 3.909 -26.245 1.00 47.22 100 SER A CA 1
ATOM 781 C C . SER A 1 100 ? 13.014 5.361 -26.065 1.00 47.22 100 SER A C 1
ATOM 783 O O . SER A 1 100 ? 11.835 5.677 -25.913 1.00 47.22 100 SER A O 1
ATOM 785 N N . ASP A 1 101 ? 13.990 6.257 -26.170 1.00 47.22 101 ASP A N 1
ATOM 786 C CA . ASP A 1 101 ? 14.034 6.993 -27.421 1.00 47.22 101 ASP A CA 1
ATOM 787 C C . ASP A 1 101 ? 13.518 6.051 -28.503 1.00 47.22 101 ASP A C 1
ATOM 789 O O . ASP A 1 101 ? 14.225 5.180 -29.013 1.00 47.22 101 ASP A O 1
ATOM 793 N N . ALA A 1 102 ? 12.205 6.087 -28.701 1.00 51.41 102 ALA A N 1
ATOM 794 C CA . ALA A 1 102 ? 11.570 5.424 -29.800 1.00 51.41 102 ALA A CA 1
ATOM 795 C C . ALA A 1 102 ? 12.025 6.208 -31.031 1.00 51.41 102 ALA A C 1
ATOM 797 O O . ALA A 1 102 ? 11.230 6.890 -31.669 1.00 51.41 102 ALA A O 1
ATOM 798 N N . GLU A 1 103 ? 13.303 6.082 -31.401 1.00 54.53 103 GLU A N 1
ATOM 799 C CA . GLU A 1 103 ? 13.693 6.052 -32.797 1.00 54.53 103 GLU A CA 1
ATOM 800 C C . GLU A 1 103 ? 13.025 4.803 -33.374 1.00 54.53 103 GLU A C 1
ATOM 802 O O . GLU A 1 103 ? 13.646 3.779 -33.648 1.00 54.53 103 GLU A O 1
ATOM 807 N N . SER A 1 104 ? 11.699 4.883 -33.512 1.00 57.28 104 SER A N 1
ATOM 808 C CA . SER A 1 104 ? 10.924 4.027 -34.383 1.00 57.28 104 SER A CA 1
ATOM 809 C C . SER A 1 104 ? 11.420 4.379 -35.770 1.00 57.28 104 SER A C 1
ATOM 811 O O . SER A 1 104 ? 10.931 5.296 -36.429 1.00 57.28 104 SER A O 1
ATOM 813 N N . ARG A 1 105 ? 12.520 3.744 -36.162 1.00 69.75 105 ARG A N 1
ATOM 814 C CA . ARG A 1 105 ? 13.150 4.032 -37.431 1.00 69.75 105 ARG A CA 1
ATOM 815 C C . ARG A 1 105 ? 12.215 3.494 -38.492 1.00 69.75 105 ARG A C 1
ATOM 817 O O . ARG A 1 105 ? 11.979 2.289 -38.560 1.00 69.75 105 ARG A O 1
ATOM 824 N N . VAL A 1 106 ? 11.695 4.384 -39.327 1.00 78.19 106 VAL A N 1
ATOM 825 C CA . VAL A 1 106 ? 10.930 3.985 -40.505 1.00 78.19 106 VAL A CA 1
ATOM 826 C C . VAL A 1 106 ? 11.848 3.137 -41.386 1.00 78.19 106 VAL A C 1
ATOM 828 O O . VAL A 1 106 ? 12.819 3.632 -41.960 1.00 78.19 106 VAL A O 1
ATOM 831 N N . LEU A 1 107 ? 11.570 1.837 -41.448 1.00 82.94 107 LEU A N 1
ATOM 832 C CA . LEU A 1 107 ? 12.237 0.899 -42.347 1.00 82.94 107 LEU A CA 1
ATOM 833 C C . LEU A 1 107 ? 11.758 1.117 -43.774 1.00 82.94 107 LEU A C 1
ATOM 835 O O . LEU A 1 107 ? 12.550 1.049 -44.713 1.00 82.94 107 LEU A O 1
ATOM 839 N N . GLN A 1 108 ? 10.463 1.389 -43.928 1.00 78.00 108 GLN A N 1
ATOM 840 C CA . GLN A 1 108 ? 9.847 1.637 -45.217 1.00 78.00 108 GLN A CA 1
ATOM 841 C C . GLN A 1 108 ? 8.631 2.543 -45.054 1.00 78.00 108 GLN A C 1
ATOM 843 O O . GLN A 1 108 ? 7.693 2.205 -44.332 1.00 78.00 108 GLN A O 1
ATOM 848 N N . SER A 1 109 ? 8.628 3.669 -45.764 1.00 87.88 109 SER A N 1
ATOM 849 C CA . SER A 1 109 ? 7.455 4.530 -45.829 1.00 87.88 109 SER A CA 1
ATOM 850 C C . SER A 1 109 ? 6.402 3.973 -46.785 1.00 87.88 109 SER A C 1
ATOM 852 O O . SER A 1 109 ? 6.730 3.318 -47.779 1.00 87.88 109 SER A O 1
ATOM 854 N N . ASN A 1 110 ? 5.130 4.238 -46.490 1.00 85.31 110 ASN A N 1
ATOM 855 C CA . ASN A 1 110 ? 3.976 3.779 -47.263 1.00 85.31 110 ASN A CA 1
ATOM 856 C C . ASN A 1 110 ? 3.956 2.260 -47.491 1.00 85.31 110 ASN A C 1
ATOM 858 O O . ASN A 1 110 ? 3.634 1.781 -48.579 1.00 85.31 110 ASN A O 1
ATOM 862 N N . PHE A 1 111 ? 4.349 1.495 -46.475 1.00 90.69 111 PHE A N 1
ATOM 863 C CA . PHE A 1 111 ? 4.404 0.040 -46.550 1.00 90.69 111 PHE A CA 1
ATOM 864 C C . PHE A 1 111 ? 3.030 -0.565 -46.847 1.00 90.69 111 PHE A C 1
ATOM 866 O O . PHE A 1 111 ? 2.913 -1.496 -47.644 1.00 90.69 111 PHE A O 1
ATOM 873 N N . CYS A 1 112 ? 1.983 -0.026 -46.227 1.00 85.69 112 CYS A N 1
ATOM 874 C CA . CYS A 1 112 ? 0.619 -0.447 -46.500 1.00 85.69 112 CYS A CA 1
ATOM 875 C C . CYS A 1 112 ? -0.373 0.703 -46.330 1.00 85.69 112 CYS A C 1
ATOM 877 O O . CYS A 1 112 ? -0.034 1.781 -45.852 1.00 85.69 112 CYS A O 1
ATOM 879 N N . VAL A 1 113 ? -1.620 0.462 -46.729 1.00 93.81 113 VAL A N 1
ATOM 880 C CA . VAL A 1 113 ? -2.733 1.383 -46.490 1.00 93.81 113 VAL A CA 1
ATOM 881 C C . VAL A 1 113 ? -3.619 0.841 -45.380 1.00 93.81 113 VAL A C 1
ATOM 883 O O . VAL A 1 113 ? -3.891 -0.359 -45.300 1.00 93.81 113 VAL A O 1
ATOM 886 N N . CYS A 1 114 ? -4.09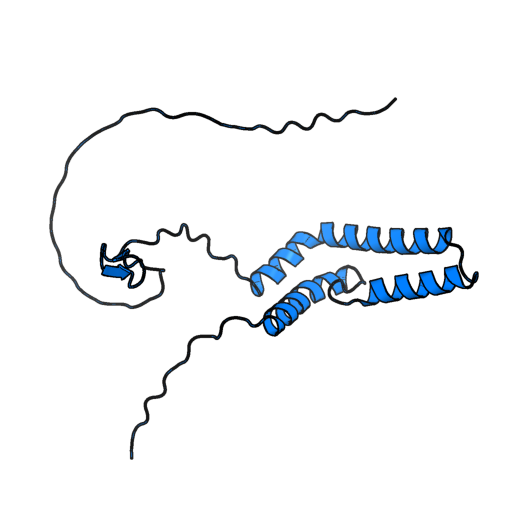6 1.727 -44.515 1.00 83.94 114 CYS A N 1
ATOM 887 C CA . CYS A 1 114 ? -5.069 1.377 -43.499 1.00 83.94 114 CYS A CA 1
ATOM 888 C C . CYS A 1 114 ? -6.381 0.958 -44.172 1.00 83.94 114 CYS A C 1
ATOM 890 O O . CYS A 1 114 ? -7.025 1.759 -44.847 1.00 83.94 114 CYS A O 1
ATOM 892 N N . ALA A 1 115 ? -6.831 -0.272 -43.929 1.00 82.19 115 ALA A N 1
ATOM 893 C CA . ALA A 1 115 ? -8.073 -0.792 -44.505 1.00 82.19 115 ALA A CA 1
ATOM 894 C C . ALA A 1 115 ? -9.337 -0.025 -44.061 1.00 82.19 115 ALA A C 1
ATOM 896 O O . ALA A 1 115 ? -10.395 -0.183 -44.664 1.00 82.19 115 ALA A O 1
ATOM 897 N N . LYS A 1 116 ? -9.243 0.800 -43.008 1.00 87.44 116 LYS A N 1
ATOM 898 C CA . LYS A 1 116 ? -10.369 1.566 -42.459 1.00 87.44 116 LYS A CA 1
ATOM 899 C C . LYS A 1 116 ? -10.468 2.988 -43.011 1.00 87.44 116 LYS A C 1
ATOM 901 O O . LYS A 1 116 ? -11.573 3.459 -43.250 1.00 87.44 116 LYS A O 1
ATOM 906 N N . CYS A 1 117 ? -9.344 3.684 -43.174 1.00 87.00 117 CYS A N 1
ATOM 907 C CA . CYS A 1 117 ? -9.330 5.093 -43.593 1.00 87.00 117 CYS A CA 1
ATOM 908 C C . CYS A 1 117 ? -8.572 5.351 -44.899 1.00 87.00 117 CYS A C 1
ATOM 910 O O . CYS A 1 117 ? -8.538 6.486 -45.361 1.00 87.00 117 CYS A O 1
ATOM 912 N N . GLY A 1 118 ? -7.947 4.330 -45.491 1.00 87.31 118 GLY A N 1
ATOM 913 C CA . GLY A 1 118 ? -7.158 4.447 -46.720 1.00 87.31 118 GLY A CA 1
ATOM 914 C C . GLY A 1 118 ? -5.840 5.209 -46.561 1.00 87.31 118 GLY A C 1
ATOM 915 O O . GLY A 1 118 ? -5.077 5.302 -47.517 1.00 87.31 118 GLY A O 1
ATOM 916 N N . SER A 1 119 ? -5.551 5.746 -45.372 1.00 90.00 119 SER A N 1
ATOM 917 C CA . SER A 1 119 ? -4.309 6.466 -45.093 1.00 90.00 119 SER A CA 1
ATOM 918 C C . SER A 1 119 ? -3.103 5.539 -45.190 1.00 90.00 119 SER A C 1
ATOM 920 O O . SER A 1 119 ? -3.175 4.367 -44.816 1.00 90.00 119 SER A O 1
ATOM 922 N N . SER A 1 120 ? -1.995 6.083 -45.681 1.00 88.56 120 SER A N 1
ATOM 923 C CA . SER A 1 120 ? -0.736 5.362 -45.799 1.00 88.56 120 SER A CA 1
ATOM 924 C C . SER A 1 120 ? -0.082 5.139 -44.433 1.00 88.56 120 SER A C 1
ATOM 926 O O . SER A 1 120 ? -0.136 6.022 -43.577 1.00 88.56 120 SER A O 1
ATOM 928 N N . MET A 1 121 ? 0.509 3.963 -44.234 1.00 87.44 121 MET A N 1
ATOM 929 C CA . MET A 1 121 ? 1.153 3.529 -42.997 1.00 87.44 121 MET A CA 1
ATOM 930 C C . MET A 1 121 ? 2.603 3.128 -43.273 1.00 87.44 121 MET A C 1
ATOM 932 O O . MET A 1 121 ? 2.889 2.357 -44.194 1.00 87.44 121 MET A O 1
ATOM 936 N N . ASP A 1 122 ? 3.508 3.619 -42.436 1.00 90.19 122 ASP A N 1
ATOM 937 C CA . ASP A 1 122 ? 4.935 3.314 -42.490 1.00 90.19 122 ASP A CA 1
ATOM 938 C C . ASP A 1 122 ? 5.256 2.062 -41.658 1.00 90.19 122 ASP A C 1
ATOM 940 O O . ASP A 1 122 ? 4.680 1.838 -40.592 1.00 90.19 122 ASP A O 1
ATOM 944 N N . LEU A 1 123 ? 6.194 1.239 -42.131 1.00 84.44 123 LEU A N 1
ATOM 945 C CA . LEU A 1 123 ? 6.742 0.112 -41.379 1.00 84.44 123 LEU A CA 1
ATOM 946 C C . LEU A 1 123 ? 7.925 0.607 -40.550 1.00 84.44 123 LEU A C 1
ATOM 948 O O . LEU A 1 123 ? 8.937 1.032 -41.111 1.00 84.44 123 LEU A O 1
ATOM 952 N N . MET A 1 124 ? 7.807 0.542 -39.228 1.00 82.62 124 MET A N 1
ATOM 953 C CA . MET A 1 124 ? 8.850 0.973 -38.297 1.00 82.62 124 MET A CA 1
ATOM 954 C C . MET A 1 124 ? 9.544 -0.233 -37.663 1.00 82.62 124 MET A C 1
ATOM 956 O O . MET A 1 124 ? 8.893 -1.224 -37.336 1.00 82.62 124 MET A O 1
ATOM 960 N N . ASP A 1 125 ? 10.863 -0.146 -37.494 1.00 77.00 125 ASP A N 1
ATOM 961 C CA . ASP A 1 125 ? 11.625 -1.116 -36.711 1.00 77.00 125 ASP A CA 1
ATOM 962 C C . ASP A 1 125 ? 11.424 -0.820 -35.229 1.00 77.00 125 ASP A C 1
ATOM 964 O O . ASP A 1 125 ? 11.797 0.250 -34.747 1.00 77.00 125 ASP A O 1
ATOM 968 N N . THR A 1 126 ? 10.875 -1.777 -34.495 1.00 63.16 126 THR A N 1
ATOM 969 C CA . THR A 1 126 ? 10.902 -1.762 -33.032 1.00 63.16 126 THR A CA 1
ATOM 970 C C . THR A 1 126 ? 11.994 -2.707 -32.545 1.00 63.16 126 THR A C 1
ATOM 972 O O . THR A 1 126 ? 11.703 -3.656 -31.827 1.00 63.16 126 THR A O 1
ATOM 975 N N . GLY A 1 127 ? 13.232 -2.496 -33.008 1.00 53.59 127 GLY A N 1
ATOM 976 C CA . GLY A 1 127 ? 14.481 -3.050 -32.463 1.00 53.59 127 GLY A CA 1
ATOM 977 C C . GLY A 1 127 ? 14.458 -4.524 -32.039 1.00 53.59 127 GLY A C 1
ATOM 978 O O . GLY A 1 127 ? 15.114 -4.893 -31.067 1.00 53.59 127 GLY A O 1
ATOM 979 N N . GLY A 1 128 ? 13.692 -5.361 -32.741 1.00 46.84 128 GLY A N 1
ATOM 980 C CA . GLY A 1 128 ? 13.278 -6.693 -32.295 1.00 46.84 128 GLY A CA 1
ATOM 981 C C . GLY A 1 128 ? 13.764 -7.823 -33.198 1.00 46.84 128 GLY A C 1
ATOM 982 O O . GLY A 1 128 ? 13.009 -8.748 -33.452 1.00 46.84 128 GLY A O 1
ATOM 983 N N . GLY A 1 129 ? 15.002 -7.725 -33.694 1.00 43.41 129 GLY A N 1
ATOM 984 C CA . GLY A 1 129 ? 15.848 -8.833 -34.162 1.00 43.41 129 GLY A CA 1
ATOM 985 C C . GLY A 1 129 ? 15.440 -9.620 -35.421 1.00 43.41 129 GLY A C 1
ATOM 986 O O . GLY A 1 129 ? 14.610 -10.515 -35.353 1.00 43.41 129 GLY A O 1
ATOM 987 N N . ALA A 1 130 ? 16.191 -9.443 -36.519 1.00 38.22 130 ALA A N 1
ATOM 988 C CA . ALA A 1 130 ? 16.646 -10.549 -37.377 1.00 38.22 130 ALA A CA 1
ATOM 989 C C . ALA A 1 130 ? 17.817 -10.116 -38.280 1.00 38.22 130 ALA A C 1
ATOM 991 O O . ALA A 1 130 ? 17.734 -9.196 -39.089 1.00 38.22 130 ALA A O 1
ATOM 992 N N . GLN A 1 131 ? 18.927 -10.824 -38.121 1.00 47.94 131 GLN A N 1
ATOM 993 C CA . GLN A 1 131 ? 20.191 -10.690 -38.829 1.00 47.94 131 GLN A CA 1
ATOM 994 C C . GLN A 1 131 ? 20.022 -11.094 -40.308 1.00 47.94 131 GLN A C 1
ATOM 996 O O . GLN A 1 131 ? 19.822 -12.265 -40.617 1.00 47.94 131 GLN A O 1
ATOM 1001 N N . GLY A 1 132 ? 20.112 -10.126 -41.224 1.00 35.75 132 GLY A N 1
ATOM 1002 C CA . GLY A 1 132 ? 20.104 -10.339 -42.673 1.00 35.75 132 GLY A CA 1
ATOM 1003 C C . GLY A 1 132 ? 21.340 -9.711 -43.309 1.00 35.75 132 GLY A C 1
ATOM 1004 O O . GLY A 1 132 ? 21.402 -8.508 -43.537 1.00 35.75 132 GLY A O 1
ATOM 1005 N N . ASN A 1 133 ? 22.354 -10.533 -43.554 1.00 44.72 133 ASN A N 1
ATOM 1006 C CA . ASN A 1 133 ? 23.618 -10.149 -44.166 1.00 44.72 133 ASN A CA 1
ATOM 1007 C C . ASN A 1 133 ? 23.405 -9.700 -45.626 1.00 44.72 133 ASN A C 1
ATOM 1009 O O . ASN A 1 133 ? 23.169 -10.531 -46.501 1.00 44.72 133 ASN A O 1
ATOM 1013 N N . SER A 1 134 ? 23.546 -8.407 -45.919 1.00 37.59 134 SER A N 1
ATOM 1014 C CA . SER A 1 134 ? 23.754 -7.941 -47.293 1.00 37.59 134 SER A CA 1
ATOM 1015 C C . SER A 1 134 ? 24.814 -6.848 -47.342 1.00 37.59 134 SER A C 1
ATOM 1017 O O . SER A 1 134 ? 24.541 -5.651 -47.264 1.00 37.59 134 SER A O 1
ATOM 1019 N N . SER A 1 135 ? 26.054 -7.298 -47.516 1.00 43.94 135 SER A N 1
ATOM 1020 C CA . SER A 1 135 ? 27.164 -6.493 -48.010 1.00 43.94 135 SER A CA 1
ATOM 1021 C C . SER A 1 135 ? 26.787 -5.808 -49.325 1.00 43.94 135 SER A C 1
ATOM 1023 O O . SER A 1 135 ? 26.729 -6.471 -50.359 1.00 43.94 135 SER A O 1
ATOM 1025 N N . ARG A 1 136 ? 26.610 -4.481 -49.326 1.00 41.34 136 ARG A N 1
ATOM 1026 C CA . ARG A 1 136 ? 26.789 -3.656 -50.532 1.00 41.34 136 ARG A CA 1
ATOM 1027 C C . ARG A 1 136 ? 27.497 -2.347 -50.195 1.00 41.34 136 ARG A C 1
ATOM 1029 O O . ARG A 1 136 ? 26.951 -1.446 -49.575 1.00 41.34 136 ARG A O 1
ATOM 1036 N N . ARG A 1 137 ? 28.754 -2.292 -50.635 1.00 39.34 137 ARG A N 1
ATOM 1037 C CA . ARG A 1 137 ? 29.602 -1.103 -50.727 1.00 39.34 137 ARG A CA 1
ATOM 1038 C C . ARG A 1 137 ? 28.993 -0.111 -51.730 1.00 39.34 137 ARG A C 1
ATOM 1040 O O . ARG A 1 137 ? 28.714 -0.494 -52.860 1.00 39.34 137 ARG A O 1
ATOM 1047 N N . GLY A 1 138 ? 28.886 1.157 -51.344 1.00 35.50 138 GLY A N 1
ATOM 1048 C CA . GLY A 1 138 ? 28.629 2.305 -52.227 1.00 35.50 138 GLY A CA 1
ATOM 1049 C C . GLY A 1 138 ? 28.772 3.582 -51.398 1.00 35.50 138 GLY A C 1
ATOM 1050 O O . GLY A 1 138 ? 27.950 3.837 -50.536 1.00 35.50 138 GLY A O 1
ATOM 1051 N N . ARG A 1 139 ? 29.952 4.206 -51.337 1.00 35.94 139 ARG A N 1
ATOM 1052 C CA . ARG A 1 139 ? 30.520 5.197 -52.272 1.00 35.94 139 ARG A CA 1
ATOM 1053 C C . ARG A 1 139 ? 29.739 6.529 -52.283 1.00 35.94 139 ARG A C 1
ATOM 1055 O O . ARG A 1 139 ? 28.751 6.651 -52.988 1.00 35.94 139 ARG A O 1
ATOM 1062 N N . SER A 1 140 ? 30.310 7.499 -51.548 1.00 37.66 140 SER A N 1
ATOM 1063 C CA . SER A 1 140 ? 30.305 8.972 -51.720 1.00 37.66 140 SER A CA 1
ATOM 1064 C C . SER A 1 140 ? 28.971 9.724 -51.834 1.00 37.66 140 SER A C 1
ATOM 1066 O O . SER A 1 140 ? 28.242 9.503 -52.789 1.00 37.66 140 SER A O 1
ATOM 1068 N N . ASN A 1 141 ? 28.777 10.785 -51.035 1.00 38.75 141 ASN A N 1
ATOM 1069 C CA . ASN A 1 141 ? 29.124 12.152 -51.460 1.00 38.75 141 ASN A CA 1
ATOM 1070 C C . ASN A 1 141 ? 29.029 13.168 -50.305 1.00 38.75 141 ASN A C 1
ATOM 1072 O O . ASN A 1 141 ? 28.191 13.051 -49.418 1.00 38.75 141 ASN A O 1
ATOM 1076 N N . ALA A 1 142 ? 29.895 14.176 -50.355 1.00 34.12 142 ALA A N 1
ATOM 1077 C CA . ALA A 1 142 ? 29.870 15.365 -49.513 1.00 34.12 142 ALA A CA 1
ATOM 1078 C C . ALA A 1 142 ? 28.802 16.369 -49.990 1.00 34.12 142 ALA A C 1
ATOM 1080 O O . ALA A 1 142 ? 28.559 16.435 -51.195 1.00 34.12 142 ALA A O 1
ATOM 1081 N N . ARG A 1 143 ? 28.284 17.215 -49.079 1.00 34.78 143 ARG A N 1
ATOM 1082 C CA . ARG A 1 143 ? 28.303 18.703 -49.143 1.00 34.78 143 ARG A CA 1
ATOM 1083 C C . ARG A 1 143 ? 27.181 19.375 -48.323 1.00 34.78 143 ARG A C 1
ATOM 1085 O O . ARG A 1 143 ? 26.017 19.062 -48.496 1.00 34.78 143 ARG A O 1
ATOM 1092 N N . HIS A 1 144 ? 27.628 20.361 -47.537 1.00 31.80 144 HIS A N 1
ATOM 1093 C CA . HIS A 1 144 ? 27.097 21.715 -47.293 1.00 31.80 144 HIS A CA 1
ATOM 1094 C C . HIS A 1 144 ? 25.652 22.013 -46.850 1.00 31.80 144 HIS A C 1
ATOM 1096 O O . HIS A 1 144 ? 24.697 21.718 -47.555 1.00 31.80 144 HIS A O 1
ATOM 1102 N N . GLY A 1 145 ? 25.604 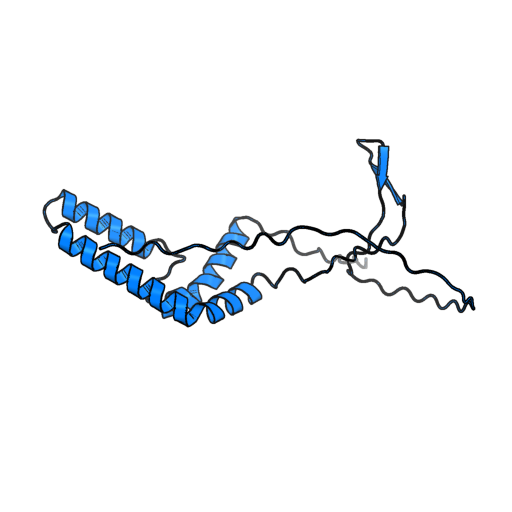22.881 -45.822 1.00 29.80 145 GLY A N 1
ATOM 1103 C CA . GLY A 1 145 ? 24.618 23.958 -45.612 1.00 29.80 145 GLY A CA 1
ATOM 1104 C C . GLY A 1 145 ? 23.460 23.563 -44.695 1.00 29.80 145 GLY A C 1
ATOM 1105 O O . GLY A 1 145 ? 22.968 22.453 -44.801 1.00 29.80 145 GLY A O 1
ATOM 1106 N N . SER A 1 146 ? 22.951 24.371 -43.768 1.00 35.03 146 SER A N 1
ATOM 1107 C CA . SER A 1 146 ? 23.219 25.746 -43.339 1.00 35.03 146 SER A CA 1
ATOM 1108 C C . SER A 1 146 ? 22.547 25.934 -41.972 1.00 35.03 146 SER A C 1
ATOM 1110 O O . SER A 1 146 ? 21.628 25.196 -41.620 1.00 35.03 146 SER A O 1
ATOM 1112 N N . ALA A 1 147 ? 23.027 26.917 -41.216 1.00 37.94 147 ALA A N 1
ATOM 1113 C CA . ALA A 1 147 ? 22.381 27.442 -40.022 1.00 37.94 147 ALA A CA 1
ATOM 1114 C C . ALA A 1 147 ? 21.107 28.232 -40.374 1.00 37.94 147 ALA A C 1
ATOM 1116 O O . ALA A 1 147 ? 21.074 28.841 -41.437 1.00 37.94 147 ALA A O 1
ATOM 1117 N N . ASP A 1 148 ? 20.119 28.192 -39.473 1.00 33.78 148 ASP A N 1
ATOM 1118 C CA . ASP A 1 148 ? 19.173 29.258 -39.069 1.00 33.78 148 ASP A CA 1
ATOM 1119 C C . ASP A 1 148 ? 18.116 28.589 -38.154 1.00 33.78 148 ASP A C 1
ATOM 1121 O O . ASP A 1 148 ? 17.552 27.562 -38.513 1.00 33.78 148 ASP A O 1
ATOM 1125 N N . ALA A 1 149 ? 18.010 28.890 -36.856 1.00 36.97 149 ALA A N 1
ATOM 1126 C CA . ALA A 1 149 ? 17.528 30.095 -36.170 1.00 36.97 149 ALA A CA 1
ATOM 1127 C C . ALA A 1 149 ? 16.044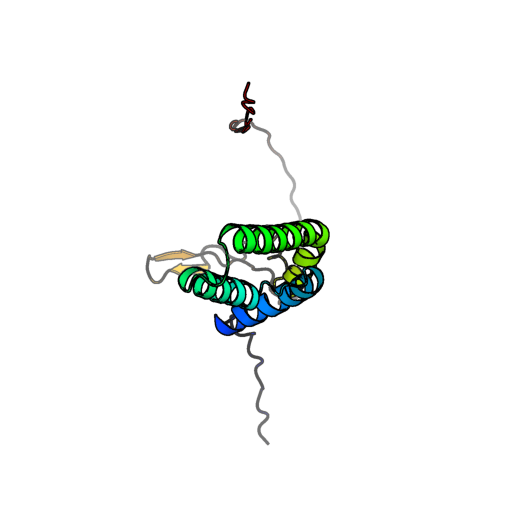 29.993 -35.737 1.00 36.97 149 ALA A C 1
ATOM 1129 O O . ALA A 1 149 ? 15.147 29.769 -36.542 1.00 36.97 149 ALA A O 1
ATOM 1130 N N . SER A 1 150 ? 15.831 30.299 -34.447 1.00 35.22 150 SER A N 1
ATOM 1131 C CA . SER A 1 150 ? 14.628 30.846 -33.778 1.00 35.22 150 SER A CA 1
ATOM 1132 C C . SER A 1 150 ? 13.426 29.953 -33.403 1.00 35.22 150 SER A C 1
ATOM 1134 O O . SER A 1 150 ? 12.753 29.386 -34.255 1.00 35.22 150 SER A O 1
ATOM 1136 N N . GLY A 1 151 ? 13.099 29.966 -32.097 1.00 31.59 151 GLY A N 1
ATOM 1137 C CA . GLY A 1 151 ? 11.809 29.547 -31.528 1.00 31.59 151 GLY A CA 1
ATOM 1138 C C . GLY A 1 151 ? 11.827 29.274 -30.008 1.00 31.59 151 GLY A C 1
ATOM 1139 O O . GLY A 1 151 ? 11.816 28.118 -29.609 1.00 31.59 151 GLY A O 1
ATOM 1140 N N . ASP A 1 152 ? 11.863 30.319 -29.172 1.00 38.56 152 ASP A N 1
ATOM 1141 C CA . ASP A 1 152 ? 11.436 30.315 -27.741 1.00 38.56 152 ASP A CA 1
ATOM 1142 C C . ASP A 1 152 ? 9.874 30.350 -27.706 1.00 38.56 152 ASP A C 1
ATOM 1144 O O . ASP A 1 152 ? 9.341 30.823 -28.719 1.00 38.56 152 ASP A O 1
ATOM 1148 N N . PRO A 1 153 ? 9.083 29.939 -26.669 1.00 44.81 153 PRO A N 1
ATOM 1149 C CA . PRO A 1 153 ? 9.324 30.057 -25.216 1.00 44.81 153 PRO A CA 1
ATOM 1150 C C . PRO A 1 153 ? 8.742 28.931 -24.311 1.00 44.81 153 PRO A C 1
ATOM 1152 O O . PRO A 1 153 ? 8.026 28.040 -24.762 1.00 44.81 153 PRO A O 1
ATOM 1155 N N . GLY A 1 154 ? 8.960 29.022 -22.989 1.00 35.06 154 GLY A N 1
ATOM 1156 C CA . GLY A 1 154 ? 8.004 28.472 -22.006 1.00 35.06 154 GLY A CA 1
ATOM 1157 C C . GLY A 1 154 ? 8.584 27.704 -20.818 1.00 35.06 154 GLY A C 1
ATOM 1158 O O . GLY A 1 154 ? 8.249 26.542 -20.609 1.00 35.06 154 GLY A O 1
ATOM 1159 N N . THR A 1 155 ? 9.421 28.342 -19.997 1.00 45.94 155 THR A N 1
ATOM 1160 C CA . THR A 1 155 ? 9.737 27.825 -18.656 1.00 45.94 155 THR A CA 1
ATOM 1161 C C . THR A 1 155 ? 8.673 28.288 -17.663 1.00 45.94 155 THR A C 1
ATOM 1163 O O . THR A 1 155 ? 8.741 29.395 -17.134 1.00 45.94 155 THR A O 1
ATOM 1166 N N . ASP A 1 156 ? 7.687 27.433 -17.393 1.00 36.94 156 ASP A N 1
ATOM 1167 C CA . ASP A 1 156 ? 6.717 27.668 -16.323 1.00 36.94 156 ASP A CA 1
ATOM 1168 C C . ASP A 1 156 ? 7.314 27.202 -14.988 1.00 36.94 156 ASP A C 1
ATOM 1170 O O . ASP A 1 156 ? 7.349 26.021 -14.629 1.00 36.94 156 ASP A O 1
ATOM 1174 N N . ARG A 1 157 ? 7.916 28.162 -14.286 1.00 42.38 157 ARG A N 1
ATOM 1175 C CA . ARG A 1 157 ? 8.629 27.970 -13.026 1.00 42.38 157 ARG A CA 1
ATOM 1176 C C . ARG A 1 157 ? 7.629 28.121 -11.879 1.00 42.38 157 ARG A C 1
ATOM 1178 O O . ARG A 1 157 ? 7.404 29.218 -11.376 1.00 42.38 157 ARG A O 1
ATOM 1185 N N . PHE A 1 158 ? 7.033 27.008 -11.461 1.00 31.92 158 PHE A N 1
ATOM 1186 C CA . PHE A 1 158 ? 6.118 26.950 -10.319 1.00 31.92 158 PHE A CA 1
ATOM 1187 C C . PHE A 1 158 ? 6.880 27.236 -9.006 1.00 31.92 158 PHE A C 1
ATOM 1189 O O . PHE A 1 158 ? 7.541 26.366 -8.440 1.00 31.92 158 PHE A O 1
ATOM 1196 N N . LEU A 1 159 ? 6.827 28.485 -8.532 1.00 40.06 159 LEU A N 1
ATOM 1197 C CA . LEU A 1 159 ? 7.259 28.901 -7.193 1.00 40.06 159 LEU A CA 1
ATOM 1198 C C . LEU A 1 159 ? 6.045 28.864 -6.254 1.00 40.06 159 LEU A C 1
ATOM 1200 O O . LEU A 1 159 ? 5.224 29.777 -6.250 1.00 40.06 159 LEU A O 1
ATOM 1204 N N . VAL A 1 160 ? 5.939 27.812 -5.440 1.00 38.16 160 VAL A N 1
ATOM 1205 C CA . VAL A 1 160 ? 5.028 27.784 -4.286 1.00 38.16 160 VAL A CA 1
ATOM 1206 C C . VAL A 1 160 ? 5.655 28.631 -3.179 1.00 38.16 160 VAL A C 1
ATOM 1208 O O . VAL A 1 160 ? 6.658 28.241 -2.583 1.00 38.16 160 VAL A O 1
ATOM 1211 N N . SER A 1 161 ? 5.080 29.808 -2.929 1.00 37.50 161 SER A N 1
ATOM 1212 C CA . SER A 1 161 ? 5.428 30.649 -1.785 1.00 37.50 161 SER A CA 1
ATOM 1213 C C . SER A 1 161 ? 4.622 30.210 -0.564 1.00 37.50 161 SER A C 1
ATOM 1215 O O . SER A 1 161 ? 3.392 30.255 -0.558 1.00 37.50 161 SER A O 1
ATOM 1217 N N . SER A 1 162 ? 5.339 29.764 0.461 1.00 37.88 162 SER A N 1
ATOM 1218 C CA . SER A 1 162 ? 4.828 29.412 1.781 1.00 37.88 162 SER A CA 1
ATOM 1219 C C . SER A 1 162 ? 4.229 30.634 2.479 1.00 37.88 162 SER A C 1
ATOM 1221 O O . SER A 1 162 ? 4.944 31.584 2.789 1.00 37.88 162 SER A O 1
ATOM 1223 N N . THR A 1 163 ? 2.936 30.596 2.796 1.00 45.97 163 THR A N 1
ATOM 1224 C CA . THR A 1 163 ? 2.330 31.513 3.772 1.00 45.97 163 THR A CA 1
ATOM 1225 C C . THR A 1 163 ?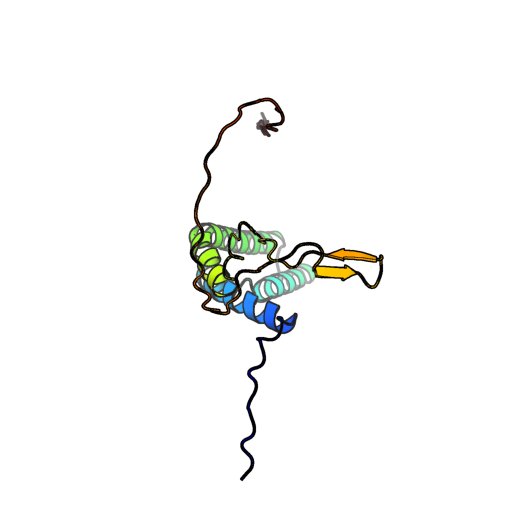 2.392 30.850 5.149 1.00 45.97 163 THR A C 1
ATOM 1227 O O . THR A 1 163 ? 1.690 29.875 5.408 1.00 45.97 163 THR A O 1
ATOM 1230 N N . GLN A 1 164 ? 3.284 31.340 6.013 1.00 47.66 164 GLN A N 1
ATOM 1231 C CA . GLN A 1 164 ? 3.298 31.026 7.443 1.00 47.66 164 GLN A CA 1
ATOM 1232 C C . GLN A 1 164 ? 2.317 31.942 8.184 1.00 47.66 164 GLN A C 1
ATOM 1234 O O . GLN A 1 164 ? 2.224 33.132 7.892 1.00 47.66 164 GLN A O 1
ATOM 1239 N N . GLN A 1 165 ? 1.594 31.348 9.133 1.00 45.09 165 GLN A N 1
ATOM 1240 C CA . GLN A 1 165 ? 0.791 32.008 10.161 1.00 45.09 165 GLN A CA 1
ATOM 1241 C C . GLN A 1 165 ? 1.687 32.697 11.198 1.00 45.09 165 GLN A C 1
ATOM 1243 O O . GLN A 1 165 ? 2.665 32.090 11.634 1.00 45.09 165 GLN A O 1
ATOM 1248 N N . ALA A 1 166 ? 1.285 33.890 11.639 1.00 37.47 166 ALA A N 1
ATOM 1249 C CA . ALA A 1 166 ? 1.032 34.250 13.042 1.00 37.47 166 ALA A CA 1
ATOM 1250 C C . ALA A 1 166 ? 0.445 35.667 13.099 1.00 37.47 166 ALA A C 1
ATOM 1252 O O . ALA A 1 166 ? 1.042 36.568 12.468 1.00 37.47 166 ALA A O 1
#

pLDDT: mean 71.62, std 21.66, range [29.8, 98.12]

InterPro domains:
  IPR000380 DNA topoisomerase, type IA [PTHR11390] (34-126)
  IPR013824 DNA topoisomerase, type IA, central region, subdomain 1 [G3DSA:1.10.460.10] (26-95)
  IPR023405 DNA topoisomerase, type IA, core domain [SSF56712] (3-121)

Foldseek 3Di:
DDDDDDDDDDDDDDDPVNVLVLVQQLQQVLCVQLVHRPSDCVLVVVLVVVVVCVVVVNDDPVVSCVVSVVSVVSSVVSCVVCVVVSVVSNCVSVVPPPPPPPCQPQPAWQPDADPPPRDGDTRGDPVDDDDDDDDDDDDDDDDDDDDDDDDDDDDPDDDDDDDDDD

Secondary structure (DSSP, 8-state):
---PPPPPPPPPPPPHHHHHHHHHHHHHHHHHHTTS-TTSTHHHHHHHHHHHHHHTTSS-HHHHHHHHHHHHHHHHHHHHHTHHHHHHHHHHHS----------EEEEEEEEE-TTT--EEEEEE-S---------------------------------------

Organism: NCBI:txid51315